Protein AF-A0A438GLY8-F1 (afdb_monomer_lite)

Foldseek 3Di:
DDPPQDAAPQPRHGAPDWDQFPVRDTHRPVRVVCVCPVPVQQADPVPRHGSDPPPPPQDALVNLLVLLVQLVDPVCVVVSVVVLVVSVVSDVSSVVRNVVSCVVVSVVVVVVVVVVVVVVVVVVVD

Structure (mmCIF, N/CA/C/O backbone):
data_AF-A0A438GLY8-F1
#
_entry.id   AF-A0A438GLY8-F1
#
loop_
_atom_site.group_PDB
_atom_site.id
_atom_site.type_symbol
_atom_site.label_atom_id
_atom_site.label_alt_id
_atom_site.label_comp_id
_atom_site.label_asym_id
_atom_site.label_entity_id
_atom_site.label_seq_id
_atom_site.pdbx_PDB_ins_code
_atom_site.Cartn_x
_atom_site.Cartn_y
_atom_site.Cartn_z
_atom_site.occupancy
_atom_site.B_iso_or_equiv
_atom_site.auth_seq_id
_atom_site.auth_comp_id
_atom_site.auth_asym_id
_atom_site.auth_atom_id
_atom_site.pdbx_PDB_model_num
ATOM 1 N N . MET A 1 1 ? 4.727 1.050 -43.180 1.00 39.19 1 MET A N 1
ATOM 2 C CA . MET A 1 1 ? 4.844 0.521 -41.805 1.00 39.19 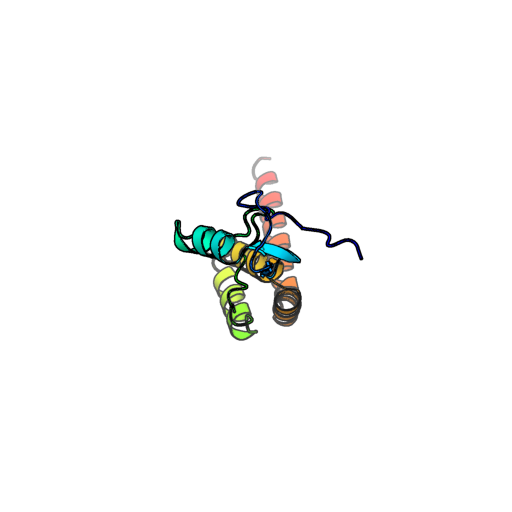1 MET A CA 1
ATOM 3 C C . MET A 1 1 ? 5.529 1.596 -40.975 1.00 39.19 1 MET A C 1
ATOM 5 O O . MET A 1 1 ? 6.737 1.744 -41.072 1.00 39.19 1 MET A O 1
ATOM 9 N N . PHE A 1 2 ? 4.763 2.454 -40.296 1.00 45.25 2 PHE A N 1
ATOM 10 C CA . PHE A 1 2 ? 5.339 3.536 -39.492 1.00 45.25 2 PHE A CA 1
ATOM 11 C C . PHE A 1 2 ? 5.869 2.937 -38.188 1.00 45.25 2 PHE A C 1
ATOM 13 O O . PHE A 1 2 ? 5.086 2.502 -37.346 1.00 45.25 2 PHE A O 1
ATOM 20 N N . LEU A 1 3 ? 7.192 2.877 -38.039 1.00 49.81 3 LEU A N 1
ATOM 21 C CA . LEU A 1 3 ? 7.825 2.669 -36.740 1.00 49.81 3 LEU A CA 1
ATOM 22 C C . LEU A 1 3 ? 7.469 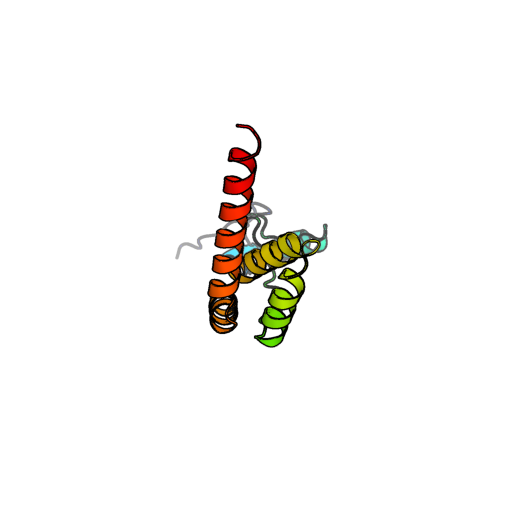3.880 -35.874 1.00 49.81 3 LEU A C 1
ATOM 24 O O . LEU A 1 3 ? 8.011 4.967 -36.058 1.00 49.81 3 LEU A O 1
ATOM 28 N N . HIS A 1 4 ? 6.506 3.713 -34.969 1.00 61.78 4 HIS A N 1
ATOM 29 C CA . HIS A 1 4 ? 6.213 4.716 -33.955 1.00 61.78 4 HIS A CA 1
A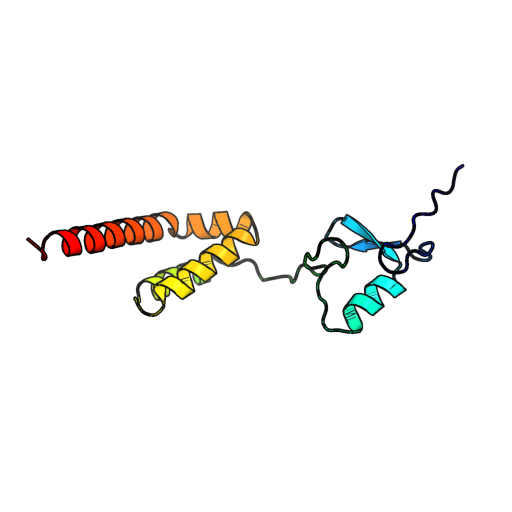TOM 30 C C . HIS A 1 4 ? 7.336 4.647 -32.917 1.00 61.78 4 HIS A C 1
ATOM 32 O O . HIS A 1 4 ? 7.237 3.933 -31.918 1.00 61.78 4 HIS A O 1
ATOM 38 N N . PHE A 1 5 ? 8.450 5.323 -33.202 1.00 66.38 5 PHE A N 1
ATOM 39 C CA . PHE A 1 5 ? 9.553 5.457 -32.259 1.00 66.38 5 PHE A CA 1
ATOM 40 C C . PHE A 1 5 ? 9.031 6.203 -31.030 1.00 66.38 5 PHE A C 1
ATOM 42 O O . PHE A 1 5 ? 8.821 7.412 -31.054 1.00 66.38 5 PHE A O 1
ATOM 49 N N . SER A 1 6 ? 8.740 5.453 -29.972 1.00 78.75 6 SER A N 1
ATOM 50 C CA . SER A 1 6 ? 8.265 6.011 -28.713 1.00 78.75 6 SER A CA 1
ATOM 51 C C . SER A 1 6 ? 9.476 6.444 -27.889 1.00 78.75 6 SER A C 1
ATOM 53 O O . SER A 1 6 ? 10.438 5.686 -27.737 1.00 78.75 6 SER A O 1
ATOM 55 N N . LEU A 1 7 ? 9.444 7.674 -27.383 1.00 88.56 7 LEU A N 1
ATOM 56 C CA . LEU A 1 7 ? 10.513 8.226 -26.555 1.00 88.56 7 LEU A CA 1
ATOM 57 C C . LEU A 1 7 ? 10.405 7.704 -25.119 1.00 88.56 7 LEU A C 1
ATOM 59 O O . LEU A 1 7 ? 9.306 7.522 -24.590 1.00 88.56 7 LEU A O 1
ATOM 63 N N . CYS A 1 8 ? 11.547 7.493 -24.471 1.00 88.12 8 CYS A N 1
ATOM 64 C CA . CYS A 1 8 ? 11.609 7.173 -23.057 1.00 88.12 8 CYS A CA 1
ATOM 65 C C . CYS A 1 8 ? 11.182 8.402 -22.235 1.00 88.12 8 CYS A C 1
ATOM 67 O O . CYS A 1 8 ? 11.789 9.461 -22.380 1.00 88.12 8 CYS A O 1
ATOM 69 N N . PRO A 1 9 ? 10.228 8.285 -21.294 1.00 86.94 9 PRO A N 1
ATOM 70 C CA . PRO A 1 9 ? 9.820 9.422 -20.465 1.00 86.94 9 PRO A CA 1
ATOM 71 C C . PRO A 1 9 ? 10.895 9.944 -19.489 1.00 86.94 9 PRO A C 1
ATOM 73 O O . PRO A 1 9 ? 10.677 10.980 -18.870 1.00 86.94 9 PRO A O 1
ATOM 76 N N . ILE A 1 10 ? 12.010 9.222 -19.293 1.00 87.75 10 ILE A N 1
ATOM 77 C CA . ILE A 1 10 ? 13.121 9.631 -18.409 1.00 87.75 10 ILE A CA 1
ATOM 78 C C . ILE A 1 10 ? 14.186 10.394 -19.199 1.00 87.75 10 ILE A C 1
ATOM 80 O O . ILE A 1 10 ? 14.523 11.515 -18.834 1.00 87.75 10 ILE A O 1
ATOM 84 N N . SER A 1 11 ? 14.732 9.783 -20.254 1.00 87.38 11 SER A N 1
ATOM 85 C CA . SER A 1 11 ? 15.820 10.371 -21.044 1.00 87.38 11 SER A CA 1
ATOM 86 C C . SER A 1 11 ? 15.331 11.281 -22.168 1.00 87.38 11 SER A C 1
ATOM 88 O O . SER A 1 11 ? 16.114 12.068 -22.682 1.00 87.38 11 SER A O 1
ATOM 90 N N . LEU A 1 12 ? 14.050 11.183 -22.546 1.00 88.44 12 LEU A N 1
ATOM 91 C CA . LEU A 1 12 ? 13.463 11.827 -23.727 1.00 88.44 12 LEU A CA 1
ATOM 92 C C . LEU A 1 12 ? 14.112 11.387 -25.055 1.00 88.44 12 LEU A C 1
ATOM 94 O O . LEU A 1 12 ? 13.914 12.027 -26.084 1.00 88.44 12 LEU A O 1
ATOM 98 N N . GLU A 1 13 ? 14.836 10.265 -25.047 1.00 90.88 13 GLU A N 1
ATOM 99 C CA . GLU A 1 13 ? 15.459 9.648 -26.222 1.00 90.88 13 GLU A CA 1
ATOM 100 C C . GLU A 1 13 ? 14.647 8.447 -26.726 1.00 90.88 13 GLU A C 1
ATOM 102 O O . GLU A 1 13 ? 13.809 7.900 -26.008 1.00 90.88 13 GLU A O 1
ATOM 107 N N . ILE A 1 14 ? 14.897 8.005 -27.963 1.00 90.75 14 ILE A N 1
ATOM 108 C CA . ILE A 1 14 ? 14.271 6.794 -28.517 1.00 90.75 14 ILE A CA 1
ATOM 109 C C . ILE A 1 14 ? 14.660 5.585 -27.658 1.00 90.75 14 ILE A C 1
ATOM 111 O O . ILE A 1 14 ? 15.844 5.339 -27.427 1.00 90.75 14 ILE A O 1
ATOM 115 N N . MET A 1 15 ? 13.662 4.817 -27.209 1.00 90.31 15 MET A N 1
ATOM 116 C CA . MET A 1 15 ? 13.897 3.587 -26.446 1.00 90.31 15 MET A CA 1
ATOM 117 C C . MET A 1 15 ? 14.622 2.553 -27.311 1.00 90.31 15 MET A C 1
ATOM 119 O O . MET A 1 15 ? 14.141 2.204 -28.390 1.00 90.31 15 MET A O 1
ATOM 123 N N . LYS A 1 16 ? 15.757 2.045 -26.823 1.00 90.94 16 LYS A N 1
ATOM 124 C CA . LYS A 1 16 ? 16.513 0.959 -27.460 1.00 90.94 16 LYS A CA 1
ATOM 125 C C . LYS A 1 16 ? 16.012 -0.397 -26.977 1.00 90.94 16 LYS A C 1
ATOM 127 O O . LYS A 1 16 ? 15.885 -1.318 -27.777 1.00 90.94 16 LYS A O 1
ATOM 132 N N . ASP A 1 17 ? 15.685 -0.489 -25.688 1.00 90.06 17 ASP A N 1
ATOM 133 C CA . ASP A 1 17 ? 15.114 -1.683 -25.061 1.00 90.06 17 ASP A CA 1
ATOM 134 C C . ASP A 1 17 ? 13.886 -1.300 -24.209 1.00 90.06 17 ASP A C 1
ATOM 136 O O . ASP A 1 17 ? 14.035 -0.931 -23.038 1.00 90.06 17 ASP A O 1
ATOM 140 N N . PRO A 1 18 ? 12.670 -1.297 -24.797 1.00 89.94 18 PRO A N 1
ATOM 141 C CA . PRO A 1 18 ? 11.458 -0.870 -24.109 1.00 89.94 18 PRO A CA 1
ATOM 142 C C . PRO A 1 18 ? 11.010 -1.889 -23.049 1.00 89.94 18 PRO A C 1
ATOM 144 O O . PRO A 1 18 ? 10.636 -3.020 -23.356 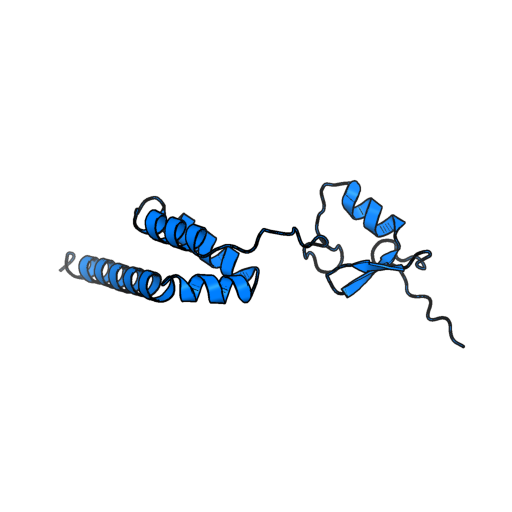1.00 89.94 18 PRO A O 1
ATOM 147 N N . VAL A 1 19 ? 10.945 -1.452 -21.792 1.00 87.56 19 VAL A N 1
ATOM 148 C CA . VAL A 1 19 ? 10.471 -2.231 -20.642 1.00 87.56 19 VAL A CA 1
ATOM 149 C C . VAL A 1 19 ? 9.250 -1.558 -20.022 1.00 87.56 19 VAL A C 1
ATOM 151 O O . VAL A 1 19 ? 9.320 -0.419 -19.553 1.00 87.56 19 VAL A O 1
ATOM 154 N N . THR A 1 20 ? 8.122 -2.270 -19.974 1.00 85.75 20 THR A N 1
ATOM 155 C CA . THR A 1 20 ? 6.910 -1.810 -19.282 1.00 85.75 20 THR A CA 1
ATOM 156 C C . THR A 1 20 ? 6.954 -2.202 -17.808 1.00 85.75 20 THR A C 1
ATOM 158 O O . THR A 1 20 ? 7.073 -3.377 -17.463 1.00 85.75 20 THR A O 1
ATOM 161 N N . VAL A 1 21 ? 6.833 -1.219 -16.917 1.00 81.25 21 VAL A N 1
ATOM 162 C CA . VAL A 1 21 ? 6.780 -1.451 -15.465 1.00 81.25 21 VAL A CA 1
ATOM 163 C C . VAL A 1 21 ? 5.343 -1.660 -14.978 1.00 81.25 21 VAL A C 1
ATOM 165 O O . VAL A 1 21 ? 4.377 -1.431 -15.702 1.00 81.25 21 VAL A O 1
ATOM 168 N N . SER A 1 22 ? 5.180 -2.050 -13.710 1.00 73.25 22 SER A N 1
ATOM 169 C CA . SER A 1 22 ? 3.878 -2.387 -13.104 1.00 73.25 22 SER A CA 1
ATOM 170 C C . SER A 1 22 ? 2.816 -1.277 -13.155 1.00 73.25 22 SER A C 1
ATOM 172 O O . SER A 1 22 ? 1.631 -1.564 -12.999 1.00 73.25 22 SER A O 1
ATOM 174 N N . THR A 1 23 ? 3.220 -0.028 -13.395 1.00 74.06 23 THR A N 1
ATOM 175 C CA . THR A 1 23 ? 2.328 1.127 -13.568 1.00 74.06 23 THR A CA 1
ATOM 176 C C . THR A 1 23 ? 1.816 1.294 -15.004 1.00 74.06 23 THR A C 1
ATOM 178 O O . THR A 1 23 ? 1.128 2.271 -15.278 1.00 74.06 23 THR A O 1
ATOM 181 N N . GLY A 1 24 ? 2.180 0.401 -15.931 1.00 80.38 24 GLY A N 1
ATOM 182 C CA . GLY A 1 24 ? 1.763 0.448 -17.337 1.00 80.38 24 GLY A CA 1
ATOM 183 C C . GLY A 1 24 ? 2.533 1.445 -18.209 1.00 80.38 24 GLY A C 1
ATOM 184 O O . GLY A 1 24 ? 2.152 1.665 -19.352 1.00 80.38 24 GLY A O 1
ATOM 185 N N . ILE A 1 25 ? 3.607 2.049 -17.689 1.00 84.81 25 ILE A N 1
ATOM 186 C CA . ILE A 1 25 ? 4.466 2.973 -18.443 1.00 84.81 25 ILE A CA 1
ATOM 187 C C . ILE A 1 25 ? 5.685 2.219 -18.969 1.00 84.81 25 ILE A C 1
ATOM 189 O O . ILE A 1 25 ? 6.243 1.377 -18.262 1.00 84.81 25 ILE A O 1
ATOM 193 N N . THR A 1 26 ? 6.102 2.541 -20.190 1.00 88.62 26 THR A N 1
ATOM 194 C CA . THR A 1 26 ? 7.262 1.937 -20.850 1.00 88.62 26 THR A CA 1
ATOM 195 C C . THR A 1 26 ? 8.448 2.894 -20.813 1.00 88.62 26 THR A C 1
ATOM 197 O O . THR A 1 26 ? 8.302 4.087 -21.075 1.00 88.62 26 THR A O 1
ATOM 200 N N . TYR A 1 27 ? 9.617 2.364 -20.466 1.00 89.25 27 TYR A N 1
ATOM 201 C CA . TYR A 1 27 ? 10.880 3.091 -20.385 1.00 89.25 27 TYR A CA 1
ATOM 202 C C . TYR A 1 27 ? 11.963 2.347 -21.157 1.00 89.25 27 TYR A C 1
ATOM 204 O O . TYR A 1 27 ? 11.842 1.147 -21.374 1.00 89.25 27 TYR A O 1
ATOM 212 N N . ASP A 1 28 ? 13.046 3.033 -21.506 1.00 92.50 28 ASP A N 1
ATOM 213 C CA . ASP A 1 28 ? 14.274 2.347 -21.888 1.00 92.50 28 ASP A CA 1
ATOM 214 C C . ASP A 1 28 ? 14.887 1.658 -20.657 1.00 92.50 28 ASP A C 1
ATOM 216 O O . ASP A 1 28 ? 14.909 2.256 -19.571 1.00 92.50 28 ASP A O 1
ATOM 220 N N . ARG A 1 29 ? 15.364 0.415 -20.816 1.00 89.56 29 ARG A N 1
ATOM 221 C CA . ARG A 1 29 ? 15.939 -0.391 -19.727 1.00 89.56 29 ARG A CA 1
ATOM 222 C C . ARG A 1 29 ? 17.011 0.366 -18.948 1.00 89.56 29 ARG A C 1
ATOM 224 O O . ARG A 1 29 ? 16.917 0.440 -17.725 1.00 89.56 29 ARG A O 1
ATOM 231 N N . GLU A 1 30 ? 17.993 0.953 -19.630 1.00 90.50 30 GLU A N 1
ATOM 232 C CA . GLU A 1 30 ? 19.123 1.612 -18.967 1.00 90.50 30 GLU A CA 1
ATOM 233 C C . GLU A 1 30 ? 18.639 2.815 -18.148 1.00 90.50 30 GLU A C 1
ATOM 235 O O . GLU A 1 30 ? 19.056 3.036 -17.009 1.00 90.50 30 GLU A O 1
ATOM 240 N N . SER A 1 31 ? 17.677 3.556 -18.700 1.00 89.31 31 SER A N 1
ATOM 241 C CA . SER A 1 31 ? 17.093 4.727 -18.048 1.00 89.31 31 SER A CA 1
ATOM 242 C C . SER A 1 31 ? 16.311 4.369 -16.779 1.00 89.31 31 SER A C 1
ATOM 244 O O . SER A 1 31 ? 16.471 5.037 -15.752 1.00 89.31 31 SER A O 1
ATOM 246 N N . ILE A 1 32 ? 15.473 3.323 -16.815 1.00 86.81 32 ILE A N 1
ATOM 247 C CA . ILE A 1 32 ? 14.699 2.901 -15.636 1.00 86.81 32 ILE A CA 1
ATOM 248 C C . ILE A 1 32 ? 15.576 2.212 -14.588 1.00 86.81 32 ILE A C 1
ATOM 250 O O . ILE A 1 32 ? 15.378 2.437 -13.395 1.00 86.81 32 ILE A O 1
ATOM 254 N N . GLU A 1 33 ? 16.577 1.435 -14.999 1.00 86.31 33 GLU A N 1
ATOM 255 C CA . GLU A 1 33 ? 17.543 0.827 -14.083 1.00 86.31 33 GLU A CA 1
ATOM 256 C C . GLU A 1 33 ? 18.365 1.903 -13.375 1.00 86.31 33 GLU A C 1
ATOM 258 O O . GLU A 1 33 ? 18.412 1.932 -12.145 1.00 86.31 33 GLU A O 1
ATOM 263 N N . LYS A 1 34 ? 18.927 2.864 -14.114 1.00 85.88 34 LYS A N 1
ATOM 264 C CA . LYS A 1 34 ? 19.661 3.986 -13.518 1.00 85.88 34 LYS A CA 1
ATOM 265 C C . LYS A 1 34 ? 18.796 4.759 -12.524 1.00 85.88 34 LYS A C 1
ATOM 267 O O . LYS A 1 34 ? 19.239 5.032 -11.412 1.00 85.88 34 LYS A O 1
ATOM 272 N N . TRP A 1 35 ? 17.539 5.043 -12.866 1.00 84.31 35 TRP A N 1
ATOM 273 C CA . TRP A 1 35 ? 16.596 5.683 -11.943 1.00 84.31 35 TRP A CA 1
ATOM 274 C C . TRP A 1 35 ? 16.395 4.885 -10.642 1.00 84.31 35 TRP A C 1
ATOM 276 O O . TRP A 1 35 ? 16.416 5.461 -9.550 1.00 84.31 35 TRP A O 1
ATOM 286 N N . LEU A 1 36 ? 16.238 3.563 -10.749 1.00 79.25 36 LEU A N 1
ATOM 287 C CA . LEU A 1 36 ? 16.046 2.657 -9.615 1.00 79.25 36 LEU A CA 1
ATOM 288 C C . LEU A 1 36 ? 17.294 2.543 -8.726 1.00 79.25 36 LEU A C 1
ATOM 290 O O . LEU A 1 36 ? 17.184 2.543 -7.496 1.00 79.25 36 LEU A O 1
ATOM 294 N N . PHE A 1 37 ? 18.479 2.467 -9.334 1.00 75.88 37 PHE A N 1
ATOM 295 C CA . PHE A 1 37 ? 19.735 2.180 -8.639 1.00 75.88 37 PHE A CA 1
ATOM 296 C C . PHE A 1 37 ? 20.502 3.429 -8.179 1.00 75.88 37 PHE A C 1
ATOM 298 O O . PHE A 1 37 ? 21.248 3.344 -7.206 1.00 75.88 37 PHE A O 1
ATOM 305 N N . SER A 1 38 ? 20.304 4.603 -8.791 1.00 71.31 38 SER A N 1
ATOM 306 C CA . SER A 1 38 ? 21.064 5.819 -8.449 1.00 71.31 38 SER A CA 1
ATOM 307 C C . SER A 1 38 ? 20.626 6.529 -7.158 1.00 71.31 38 SER A C 1
ATOM 309 O O . SER A 1 38 ? 21.323 7.443 -6.728 1.00 71.31 38 SER A O 1
ATOM 311 N N . GLY A 1 39 ? 19.513 6.152 -6.508 1.00 57.16 39 GLY A N 1
ATOM 312 C CA . GLY A 1 39 ? 19.002 6.961 -5.383 1.00 57.16 39 GLY A CA 1
ATOM 313 C C . GLY A 1 39 ? 18.065 6.309 -4.365 1.00 57.16 39 GLY A C 1
ATOM 314 O O . GLY A 1 39 ? 17.419 7.038 -3.621 1.00 57.16 39 GLY A O 1
ATOM 315 N N . LYS A 1 40 ? 17.960 4.971 -4.296 1.00 57.66 40 LYS A N 1
ATOM 316 C CA . LYS A 1 40 ? 16.904 4.269 -3.519 1.00 57.66 40 LYS A CA 1
ATOM 317 C C . LYS A 1 40 ? 15.478 4.681 -3.937 1.00 57.66 40 LYS A C 1
ATOM 319 O O . LYS A 1 40 ? 14.564 4.723 -3.110 1.00 57.66 40 LYS A O 1
ATOM 324 N N . ASN A 1 41 ? 15.272 4.983 -5.218 1.00 63.47 41 ASN A N 1
ATOM 325 C CA . ASN A 1 41 ? 13.963 5.357 -5.742 1.00 63.47 41 ASN A CA 1
ATOM 326 C C . ASN A 1 41 ? 13.215 4.100 -6.187 1.00 63.47 41 ASN A C 1
ATOM 328 O O . ASN A 1 41 ? 13.437 3.584 -7.273 1.00 63.47 41 ASN A O 1
ATOM 332 N N . ASN A 1 42 ? 12.285 3.617 -5.364 1.00 66.38 42 ASN A N 1
ATOM 333 C CA . ASN A 1 42 ? 11.432 2.476 -5.723 1.00 66.38 42 ASN A CA 1
ATOM 334 C C . ASN A 1 42 ? 10.153 2.913 -6.452 1.00 66.38 42 ASN A C 1
ATOM 336 O O . ASN A 1 42 ? 9.180 2.161 -6.476 1.00 66.38 42 ASN A O 1
ATOM 340 N N . THR A 1 43 ? 10.119 4.124 -7.008 1.00 70.00 43 THR A N 1
ATOM 341 C CA . THR A 1 43 ? 8.930 4.749 -7.595 1.00 70.00 43 THR A CA 1
ATOM 342 C C . THR A 1 43 ? 9.103 5.016 -9.086 1.00 70.00 43 THR A C 1
ATOM 344 O O . THR A 1 43 ? 10.195 5.276 -9.572 1.00 70.00 43 THR A O 1
ATOM 347 N N . CYS A 1 44 ? 8.005 4.930 -9.823 1.00 64.00 44 CYS A N 1
ATOM 348 C CA . CYS A 1 44 ? 7.875 5.281 -11.222 1.00 64.00 44 CYS A CA 1
ATOM 349 C C . CYS A 1 44 ? 8.097 6.793 -11.363 1.00 64.00 44 CYS A C 1
ATOM 351 O O . CYS A 1 44 ? 7.386 7.554 -10.705 1.00 64.00 44 CYS A O 1
ATOM 353 N N . PRO A 1 45 ? 9.023 7.247 -12.222 1.00 68.88 45 PRO A N 1
ATOM 354 C CA . PRO A 1 45 ? 9.288 8.674 -12.391 1.00 68.88 45 PRO A CA 1
ATOM 355 C C . PRO A 1 45 ? 8.063 9.462 -12.885 1.00 68.88 45 PRO A C 1
ATOM 357 O O . PRO A 1 45 ? 7.855 10.594 -12.458 1.00 68.88 45 PRO A O 1
ATOM 360 N N . ALA A 1 46 ? 7.215 8.856 -13.726 1.00 73.75 46 ALA A N 1
ATOM 361 C CA . ALA A 1 46 ? 6.049 9.531 -14.305 1.00 73.75 46 ALA A CA 1
ATOM 362 C C . ALA A 1 46 ? 4.845 9.584 -13.349 1.00 73.75 46 ALA A C 1
ATOM 364 O O . ALA A 1 46 ? 4.172 10.603 -13.242 1.00 73.75 46 ALA A O 1
ATOM 365 N N . THR A 1 47 ? 4.566 8.487 -12.638 1.00 68.69 47 THR A N 1
ATOM 366 C CA . THR A 1 47 ? 3.356 8.365 -11.801 1.00 68.69 47 THR A CA 1
ATOM 367 C C . THR A 1 47 ? 3.625 8.535 -10.310 1.00 68.69 47 THR A C 1
ATOM 369 O O . THR A 1 47 ? 2.688 8.618 -9.520 1.00 68.69 47 THR A O 1
ATOM 372 N N . LYS A 1 48 ? 4.900 8.533 -9.903 1.00 69.69 48 LYS A N 1
ATOM 373 C CA . LYS A 1 48 ? 5.361 8.479 -8.507 1.00 69.69 48 LYS A CA 1
ATOM 374 C C . LYS A 1 48 ? 4.890 7.237 -7.727 1.00 69.69 48 LYS A C 1
ATOM 376 O O . LYS A 1 48 ? 5.102 7.163 -6.520 1.00 69.69 48 LYS A O 1
ATOM 381 N N . GLN A 1 49 ? 4.298 6.238 -8.389 1.00 61.09 49 GLN A N 1
ATOM 382 C CA . GLN A 1 49 ? 3.845 4.982 -7.770 1.00 61.09 49 GLN A CA 1
ATOM 383 C C . GLN A 1 49 ? 4.976 3.955 -7.672 1.00 61.09 49 GLN A C 1
ATOM 385 O O . GLN A 1 49 ? 5.897 3.989 -8.471 1.00 61.09 49 GLN A O 1
ATOM 390 N N . SER A 1 50 ? 4.928 3.013 -6.728 1.00 66.88 50 SER A N 1
ATOM 391 C CA . SER A 1 50 ? 5.998 2.014 -6.557 1.00 66.88 50 SER A CA 1
ATOM 392 C C . SER A 1 50 ? 6.166 1.126 -7.802 1.00 66.88 50 SER A C 1
ATOM 394 O O . SER A 1 50 ? 5.232 0.423 -8.172 1.00 66.88 50 SER A O 1
ATOM 396 N N . VAL A 1 51 ? 7.350 1.116 -8.427 1.00 64.56 51 VAL A N 1
ATOM 397 C CA . VAL A 1 51 ? 7.646 0.294 -9.626 1.00 64.56 51 VAL A CA 1
ATOM 398 C C . VAL A 1 51 ? 7.777 -1.184 -9.288 1.00 64.56 51 VAL A C 1
ATOM 400 O O . VAL A 1 51 ? 7.312 -2.040 -10.042 1.00 64.56 51 VAL A O 1
ATOM 403 N N . PHE A 1 52 ? 8.315 -1.484 -8.107 1.00 58.62 52 PHE A N 1
ATOM 404 C CA . PHE A 1 52 ? 8.221 -2.809 -7.519 1.00 58.62 52 PHE A CA 1
ATOM 405 C C . PHE A 1 52 ? 6.891 -2.918 -6.775 1.00 58.62 52 PHE A C 1
ATOM 407 O O . PHE A 1 52 ? 6.688 -2.235 -5.764 1.00 58.62 52 PHE A O 1
ATOM 414 N N . ARG A 1 53 ? 6.007 -3.836 -7.187 1.00 50.47 53 ARG A N 1
ATOM 415 C CA . ARG A 1 53 ? 5.112 -4.446 -6.200 1.00 50.47 53 ARG A CA 1
ATOM 416 C C . ARG A 1 53 ? 6.036 -5.199 -5.257 1.00 50.47 53 ARG A C 1
ATOM 418 O O . ARG A 1 53 ? 6.497 -6.282 -5.598 1.00 50.47 53 ARG A O 1
ATOM 425 N N . ARG A 1 54 ? 6.361 -4.631 -4.090 1.00 50.09 54 ARG A N 1
ATOM 426 C CA . ARG A 1 54 ? 6.894 -5.477 -3.018 1.00 50.09 54 ARG A CA 1
ATOM 427 C C . ARG A 1 54 ? 5.867 -6.598 -2.857 1.00 50.09 54 ARG A C 1
ATOM 429 O O . ARG A 1 54 ? 4.697 -6.252 -2.666 1.00 50.09 54 ARG A O 1
ATOM 436 N N . PRO A 1 55 ? 6.239 -7.886 -2.945 1.00 42.09 55 PRO A N 1
ATOM 437 C CA . PRO A 1 55 ? 5.363 -8.945 -2.485 1.00 42.09 55 PRO A CA 1
ATOM 438 C C . PRO A 1 55 ? 5.257 -8.775 -0.968 1.00 42.09 55 PRO A C 1
ATOM 440 O O . PRO A 1 55 ? 5.973 -9.391 -0.186 1.00 42.09 55 PRO A O 1
ATOM 443 N N . LYS A 1 56 ? 4.421 -7.833 -0.530 1.00 52.06 56 LYS A N 1
ATOM 444 C CA . LYS A 1 56 ? 3.955 -7.795 0.841 1.00 52.06 56 LYS A CA 1
ATOM 445 C C . LYS A 1 56 ? 3.078 -9.020 0.947 1.00 52.06 56 LYS A C 1
ATOM 447 O O . LYS A 1 56 ? 2.045 -9.096 0.286 1.00 52.06 56 LYS A O 1
ATOM 452 N N . ILE A 1 57 ? 3.574 -9.994 1.702 1.00 55.47 57 ILE A N 1
ATOM 453 C CA . ILE A 1 57 ? 2.835 -11.184 2.103 1.00 55.47 57 ILE A CA 1
ATOM 454 C C . ILE A 1 57 ? 1.403 -10.724 2.413 1.00 55.47 57 ILE A C 1
ATOM 456 O O . ILE A 1 57 ? 1.258 -9.799 3.223 1.00 55.47 57 ILE A O 1
ATOM 460 N N . PRO A 1 58 ? 0.378 -11.273 1.734 1.00 61.06 58 PRO A N 1
ATOM 461 C CA . PRO A 1 58 ? -1.005 -10.902 1.987 1.00 61.06 58 PRO A CA 1
ATOM 462 C C . PRO A 1 58 ? -1.254 -10.965 3.486 1.00 61.06 58 PRO A C 1
ATOM 464 O O . PRO A 1 58 ? -0.869 -11.942 4.139 1.00 61.06 58 PRO A O 1
ATOM 467 N N . ILE A 1 59 ? -1.835 -9.909 4.053 1.00 73.88 59 ILE A N 1
ATOM 468 C CA . ILE A 1 59 ? -2.094 -9.928 5.484 1.00 73.88 59 ILE A CA 1
ATOM 469 C C . ILE A 1 59 ? -3.112 -11.027 5.770 1.00 73.88 59 ILE A C 1
ATOM 471 O O . ILE A 1 59 ? -4.143 -11.126 5.108 1.00 73.88 59 ILE A O 1
ATOM 475 N N . ASN A 1 60 ? -2.798 -11.890 6.729 1.00 82.38 60 ASN A N 1
ATOM 476 C CA . ASN A 1 60 ? -3.693 -12.970 7.114 1.00 82.38 60 ASN A CA 1
ATOM 477 C C . ASN A 1 60 ? -4.586 -12.543 8.289 1.00 82.38 60 ASN A C 1
ATOM 479 O O . ASN A 1 60 ? -4.295 -11.588 9.018 1.00 82.38 60 ASN A O 1
ATOM 483 N N . LYS A 1 61 ? -5.673 -13.291 8.502 1.00 86.69 61 LYS A N 1
ATOM 484 C CA . LYS A 1 61 ? -6.654 -13.025 9.566 1.00 86.69 61 LYS A CA 1
ATOM 485 C C . LYS A 1 61 ? -6.013 -12.933 10.957 1.00 86.69 61 LYS A C 1
ATOM 487 O O . LYS A 1 61 ? -6.426 -12.101 11.758 1.00 86.69 61 LYS A O 1
ATOM 492 N N . ILE A 1 62 ? -4.974 -13.728 11.230 1.00 87.38 62 ILE A N 1
ATOM 493 C CA . ILE A 1 62 ? -4.268 -13.744 12.523 1.00 87.38 62 ILE A CA 1
ATOM 494 C C . ILE A 1 62 ? -3.627 -12.379 12.800 1.00 87.38 62 ILE A C 1
ATOM 496 O O . ILE A 1 62 ? -3.766 -11.830 13.894 1.00 87.38 62 ILE A O 1
ATOM 500 N N . GLN A 1 63 ? -2.962 -11.800 11.798 1.00 88.75 63 GLN A N 1
ATOM 501 C CA . GLN A 1 63 ? -2.337 -10.487 11.929 1.00 88.75 63 GLN A CA 1
ATOM 502 C C . GLN A 1 63 ? -3.368 -9.373 12.124 1.00 88.75 63 GLN A C 1
ATOM 504 O O . GLN A 1 63 ? -3.120 -8.469 12.922 1.00 88.75 63 GLN A O 1
ATOM 509 N N . ILE A 1 64 ? -4.531 -9.454 11.466 1.00 91.00 64 ILE A N 1
ATOM 510 C CA . ILE A 1 64 ? -5.620 -8.489 11.676 1.00 91.00 64 ILE A CA 1
ATOM 511 C C . ILE A 1 64 ? -6.180 -8.590 13.092 1.00 91.00 64 ILE A C 1
ATOM 513 O O . ILE A 1 64 ? -6.285 -7.574 13.771 1.00 91.00 64 ILE A O 1
ATOM 517 N N . VAL A 1 65 ? -6.478 -9.798 13.572 1.00 92.06 65 VAL A N 1
ATOM 518 C CA . VAL A 1 65 ? -7.017 -10.006 14.925 1.00 92.06 65 VAL A CA 1
ATOM 519 C C . VAL A 1 65 ? -6.045 -9.502 15.990 1.00 92.06 65 VAL A C 1
ATOM 521 O O . VAL A 1 65 ? -6.466 -8.834 16.935 1.00 92.06 65 VAL A O 1
ATOM 524 N N . LYS A 1 66 ? -4.739 -9.750 15.824 1.00 92.06 66 LYS A N 1
ATOM 525 C CA . LYS A 1 66 ? -3.716 -9.180 16.711 1.00 92.06 66 LYS A CA 1
ATOM 526 C C . LYS A 1 66 ? -3.788 -7.655 16.722 1.00 92.06 66 LYS A C 1
ATOM 528 O O . LYS A 1 66 ? -3.841 -7.052 17.786 1.00 92.06 66 LYS A O 1
ATOM 533 N N . LEU A 1 67 ? -3.861 -7.043 15.544 1.00 92.25 67 LEU A N 1
ATOM 534 C CA . LEU A 1 67 ? -3.907 -5.594 15.417 1.00 92.25 67 LEU A CA 1
ATOM 535 C C . LEU A 1 67 ? -5.186 -4.981 16.016 1.00 92.25 67 LEU A C 1
ATOM 537 O O . LEU A 1 67 ? -5.125 -3.909 16.613 1.00 92.25 67 LEU A O 1
ATOM 541 N N . LEU A 1 68 ? -6.330 -5.662 15.885 1.00 93.06 68 LEU A N 1
ATOM 542 C CA . LEU A 1 68 ? -7.597 -5.276 16.516 1.00 93.06 68 LEU A CA 1
ATOM 543 C C . LEU A 1 68 ? -7.519 -5.378 18.043 1.00 93.06 68 LEU A C 1
ATOM 545 O O . LEU A 1 68 ? -8.026 -4.506 18.744 1.00 93.06 68 LEU A O 1
ATOM 549 N N . ASN A 1 69 ? -6.863 -6.414 18.570 1.00 93.50 69 ASN A N 1
ATOM 550 C CA . ASN A 1 69 ? -6.627 -6.539 20.006 1.00 93.50 69 ASN A CA 1
ATOM 551 C C . ASN A 1 69 ? -5.700 -5.438 20.525 1.00 93.50 69 ASN A C 1
ATOM 553 O O . ASN A 1 69 ? -6.045 -4.784 21.506 1.00 93.50 69 ASN A O 1
ATOM 557 N N . ASP A 1 70 ? -4.592 -5.167 19.835 1.00 92.88 70 ASP A N 1
ATOM 558 C CA . ASP A 1 70 ? -3.677 -4.077 20.186 1.00 92.88 70 ASP A CA 1
ATOM 559 C C . ASP A 1 70 ? -4.398 -2.717 20.135 1.00 92.88 70 ASP A C 1
ATOM 561 O O . ASP A 1 70 ? -4.171 -1.851 20.977 1.00 92.88 70 ASP A O 1
ATOM 565 N N . ALA A 1 71 ? -5.329 -2.532 19.192 1.00 92.81 71 ALA A N 1
ATOM 566 C CA . ALA A 1 71 ? -6.129 -1.314 19.069 1.00 92.81 71 ALA A CA 1
ATOM 567 C C . ALA A 1 71 ? -7.102 -1.074 20.240 1.00 92.81 71 ALA A C 1
ATOM 569 O O . ALA A 1 71 ? -7.626 0.032 20.362 1.00 92.81 71 ALA A O 1
ATOM 570 N N . LYS A 1 72 ? -7.354 -2.072 21.102 1.00 91.12 72 LYS A N 1
ATOM 571 C CA . LYS A 1 72 ? -8.132 -1.885 22.340 1.00 91.12 72 LYS A CA 1
ATOM 572 C C . LYS A 1 72 ? -7.368 -1.061 23.381 1.00 91.12 72 LYS A C 1
ATOM 574 O O . LYS A 1 72 ? -8.001 -0.472 24.254 1.00 91.12 72 LYS A O 1
ATOM 579 N N . SER A 1 73 ? -6.035 -1.011 23.299 1.00 91.81 73 SER A N 1
ATOM 580 C CA . SER A 1 73 ? -5.208 -0.143 24.141 1.00 91.81 73 SER A CA 1
ATOM 581 C C . SER A 1 73 ? -5.321 1.312 23.659 1.00 91.81 73 SER A C 1
ATOM 583 O O . SER A 1 73 ? -5.008 1.583 22.496 1.00 91.81 73 SER A O 1
ATOM 585 N N . PRO A 1 74 ? -5.682 2.274 24.533 1.00 88.69 74 PRO A N 1
ATOM 586 C CA . PRO A 1 74 ? -5.767 3.691 24.166 1.00 88.69 74 PRO A CA 1
ATOM 587 C C . PRO A 1 74 ? -4.469 4.253 23.573 1.00 88.69 74 PRO A C 1
ATOM 589 O O . PRO A 1 74 ? -4.506 5.114 22.698 1.00 88.69 74 PRO A O 1
ATOM 592 N N . GLN A 1 75 ? -3.315 3.745 24.019 1.00 91.38 75 GLN A N 1
ATOM 593 C CA . GLN A 1 75 ? -1.996 4.197 23.572 1.00 91.38 75 GLN A CA 1
ATOM 594 C C . GLN A 1 75 ? -1.680 3.743 22.141 1.00 91.38 75 GLN A C 1
ATOM 596 O O . GLN A 1 75 ? -0.971 4.431 21.408 1.00 91.38 75 GLN A O 1
ATOM 601 N N . LEU A 1 76 ? -2.203 2.586 21.728 1.00 91.12 76 LEU A N 1
ATOM 602 C CA . LEU A 1 76 ? -1.940 2.000 20.413 1.00 91.12 76 LEU A CA 1
ATOM 603 C C . LEU A 1 76 ? -3.093 2.199 19.428 1.00 91.12 76 LEU A C 1
ATOM 605 O O . LEU A 1 76 ? -2.885 2.057 18.224 1.00 91.12 76 LEU A O 1
ATOM 609 N N . GLN A 1 77 ? -4.280 2.577 19.905 1.00 91.75 77 GLN A N 1
ATOM 610 C CA . GLN A 1 77 ? -5.512 2.664 19.126 1.00 91.75 77 GLN A CA 1
ATOM 611 C C . GLN A 1 77 ? -5.335 3.412 17.797 1.00 91.75 77 GLN A C 1
ATOM 613 O O . GLN A 1 77 ? -5.559 2.837 16.732 1.00 91.75 77 GLN A O 1
ATOM 618 N N . MET A 1 78 ? -4.863 4.663 17.824 1.00 88.38 78 MET A N 1
ATOM 619 C CA . MET A 1 78 ? -4.690 5.459 16.599 1.00 88.38 78 MET A CA 1
ATOM 620 C C . MET A 1 78 ? -3.621 4.890 15.661 1.00 88.38 78 MET A C 1
ATOM 622 O O . MET A 1 78 ? -3.783 4.926 14.439 1.00 88.38 78 MET A O 1
ATOM 626 N N . LYS A 1 79 ? -2.552 4.312 16.218 1.00 90.31 79 LYS A N 1
ATOM 627 C CA . LYS A 1 79 ? -1.478 3.674 15.447 1.00 90.31 79 LYS A CA 1
ATOM 628 C C . LYS A 1 79 ? -1.990 2.426 14.724 1.00 90.31 79 LYS A C 1
ATOM 630 O O . LYS A 1 79 ? -1.725 2.251 13.534 1.00 90.31 79 LYS A O 1
ATOM 635 N N . CYS A 1 80 ? -2.747 1.582 15.419 1.00 92.31 80 CYS A N 1
ATOM 636 C CA . CYS A 1 80 ? -3.325 0.364 14.863 1.00 92.31 80 CYS A CA 1
ATOM 637 C C . CYS A 1 80 ? -4.413 0.675 13.827 1.00 92.31 80 CYS A C 1
ATOM 639 O O . CYS A 1 80 ? -4.383 0.108 12.738 1.00 92.31 80 CYS A O 1
ATOM 641 N N . ILE A 1 81 ? -5.306 1.635 14.097 1.00 92.25 81 ILE A N 1
ATOM 642 C CA . ILE A 1 81 ? -6.326 2.079 13.131 1.00 92.25 81 ILE A CA 1
ATOM 643 C C . ILE A 1 81 ? -5.670 2.652 11.866 1.00 92.25 81 ILE A C 1
ATOM 645 O O . ILE A 1 81 ? -6.059 2.299 10.752 1.00 92.25 81 ILE A O 1
ATOM 649 N N . GLY A 1 82 ? -4.628 3.479 12.010 1.00 89.38 82 GLY A N 1
ATOM 650 C CA . GLY A 1 82 ? -3.872 4.005 10.870 1.00 89.38 82 GLY A CA 1
ATOM 651 C C . GLY A 1 82 ? -3.232 2.900 10.025 1.00 89.38 82 GLY A C 1
ATOM 652 O O . GLY A 1 82 ? -3.258 2.962 8.795 1.00 89.38 82 GLY A O 1
ATOM 653 N N . LYS A 1 83 ? -2.720 1.848 10.674 1.00 90.31 83 LYS A N 1
ATOM 654 C CA . LYS A 1 83 ? -2.162 0.682 9.987 1.00 90.31 83 LYS A CA 1
ATOM 655 C C . LYS A 1 83 ? -3.238 -0.155 9.281 1.00 90.31 83 LYS A C 1
ATOM 657 O O . LYS A 1 83 ? -2.997 -0.545 8.144 1.00 90.31 83 LYS A O 1
ATOM 662 N N . LEU A 1 84 ? -4.424 -0.365 9.872 1.00 91.38 84 LEU A N 1
ATOM 663 C CA . LEU A 1 84 ? -5.563 -1.009 9.183 1.00 91.38 84 LEU A CA 1
ATOM 664 C C . LEU A 1 84 ? -5.946 -0.252 7.917 1.00 91.38 84 LEU A C 1
ATOM 666 O O . LEU A 1 84 ? -6.109 -0.865 6.866 1.00 91.38 84 LEU A O 1
ATOM 670 N N . ARG A 1 85 ? -6.032 1.080 8.005 1.00 92.38 85 ARG A N 1
ATOM 671 C CA . ARG A 1 85 ? -6.343 1.931 6.853 1.00 92.38 85 ARG A CA 1
ATOM 672 C C . ARG A 1 85 ? -5.308 1.769 5.740 1.00 92.38 85 ARG A C 1
ATOM 674 O O . ARG A 1 85 ? -5.688 1.611 4.586 1.00 92.38 85 ARG A O 1
ATOM 681 N N . ALA A 1 86 ? -4.018 1.789 6.081 1.00 87.31 86 ALA A N 1
ATOM 682 C CA . ALA A 1 86 ? -2.948 1.594 5.105 1.00 87.31 86 ALA A CA 1
ATOM 683 C C . ALA A 1 86 ? -3.038 0.213 4.433 1.00 87.31 86 ALA A C 1
ATOM 685 O O . ALA A 1 86 ? -2.986 0.124 3.214 1.00 87.31 86 ALA A O 1
ATOM 686 N N . LEU A 1 87 ? -3.255 -0.850 5.213 1.00 86.75 87 LEU A N 1
ATOM 687 C CA . LEU A 1 87 ? -3.383 -2.216 4.699 1.00 86.75 87 LEU A CA 1
ATOM 688 C C . LEU A 1 87 ? -4.601 -2.395 3.786 1.00 86.75 87 LEU A C 1
ATOM 690 O O . LEU A 1 87 ? -4.491 -3.065 2.762 1.00 86.75 87 LEU A O 1
ATOM 694 N N . ALA A 1 88 ? -5.739 -1.793 4.135 1.00 88.25 88 ALA A N 1
ATOM 695 C CA . ALA A 1 88 ? -6.941 -1.817 3.306 1.00 88.25 88 ALA A CA 1
ATOM 696 C C . ALA A 1 88 ? -6.742 -1.062 1.981 1.00 88.25 88 ALA A C 1
ATOM 698 O O . ALA A 1 88 ? -7.225 -1.513 0.949 1.00 88.25 88 ALA A O 1
ATOM 699 N N . ALA A 1 89 ? -5.998 0.050 1.995 1.00 85.06 89 ALA A N 1
ATOM 700 C CA . ALA A 1 89 ? -5.680 0.823 0.794 1.00 85.06 89 ALA A CA 1
ATOM 701 C C . ALA A 1 89 ? -4.683 0.118 -0.146 1.00 85.06 89 ALA A C 1
ATOM 703 O O . ALA A 1 89 ? -4.558 0.502 -1.304 1.00 85.06 89 ALA A O 1
ATOM 704 N N . GLU A 1 90 ? -3.962 -0.898 0.339 1.00 81.88 90 GLU A N 1
ATOM 705 C CA . GLU A 1 90 ? -2.979 -1.633 -0.462 1.00 81.88 90 GLU A CA 1
ATOM 706 C C . GLU A 1 90 ? -3.607 -2.673 -1.405 1.00 81.88 90 GLU A C 1
ATOM 708 O O . GLU A 1 90 ? -2.984 -3.009 -2.412 1.00 81.88 90 GLU A O 1
ATOM 713 N N . SER A 1 91 ? -4.790 -3.225 -1.092 1.00 79.56 91 SER A N 1
ATOM 714 C CA . SER A 1 91 ? -5.447 -4.253 -1.918 1.00 79.56 91 SER A CA 1
ATOM 715 C C . SER A 1 91 ? -6.876 -4.565 -1.463 1.00 79.56 91 SER A C 1
ATOM 717 O O . SER A 1 91 ? -7.147 -4.677 -0.264 1.00 79.56 91 SER A O 1
ATOM 719 N N . ASP A 1 92 ? -7.760 -4.868 -2.419 1.00 80.88 92 ASP A N 1
ATOM 720 C CA . ASP A 1 92 ? -9.103 -5.397 -2.148 1.00 80.88 92 ASP A CA 1
ATOM 721 C C . ASP A 1 92 ? -9.086 -6.732 -1.386 1.00 80.88 92 ASP A C 1
ATOM 723 O O . ASP A 1 92 ? -9.986 -7.008 -0.592 1.00 80.88 92 ASP A O 1
ATOM 727 N N . ALA A 1 93 ? -8.051 -7.560 -1.567 1.00 82.88 93 ALA A N 1
ATOM 728 C CA . ALA A 1 93 ? -7.908 -8.810 -0.818 1.00 82.88 93 ALA A CA 1
ATOM 729 C C . ALA A 1 93 ? -7.677 -8.544 0.680 1.00 82.88 93 ALA A C 1
ATOM 731 O O . ALA A 1 93 ? -8.281 -9.203 1.530 1.00 82.88 93 ALA A O 1
ATOM 732 N N . ASN A 1 94 ? -6.863 -7.533 1.010 1.00 87.88 94 ASN A N 1
ATOM 733 C CA . ASN A 1 94 ? -6.654 -7.106 2.392 1.00 87.88 94 ASN A CA 1
ATOM 734 C C . ASN A 1 94 ? -7.946 -6.538 2.978 1.00 87.88 94 ASN A C 1
ATOM 736 O O . ASN A 1 94 ? -8.280 -6.868 4.112 1.00 87.88 94 ASN A O 1
ATOM 740 N N . LYS A 1 95 ? -8.692 -5.734 2.208 1.00 88.12 95 LYS A N 1
ATOM 741 C CA . LYS A 1 95 ? -9.990 -5.190 2.630 1.00 88.12 95 LYS A CA 1
ATOM 742 C C . LYS A 1 95 ? -10.966 -6.303 3.023 1.00 88.12 95 LYS A C 1
ATOM 744 O O . LYS A 1 95 ? -11.445 -6.304 4.153 1.00 88.12 95 LYS A O 1
ATOM 749 N N . ARG A 1 96 ? -11.167 -7.298 2.151 1.00 88.62 96 ARG A N 1
ATOM 750 C CA . ARG A 1 96 ? -12.027 -8.4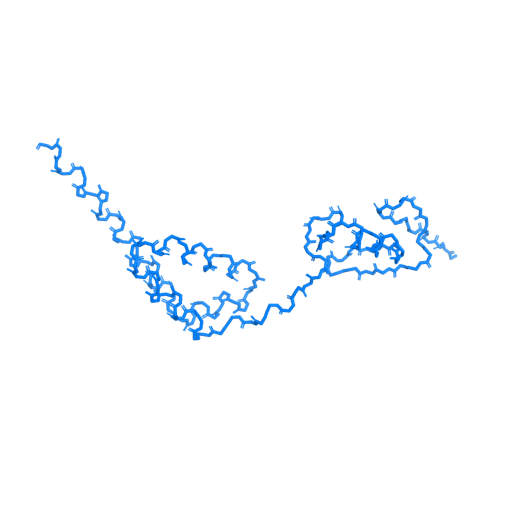61 2.440 1.00 88.62 96 ARG A CA 1
ATOM 751 C C . ARG A 1 96 ? -11.543 -9.244 3.660 1.00 88.62 96 ARG A C 1
ATOM 753 O O . ARG A 1 96 ? -12.345 -9.670 4.487 1.00 88.62 96 ARG A O 1
ATOM 760 N N . CYS A 1 97 ? -10.227 -9.419 3.804 1.00 89.62 97 CYS A N 1
ATOM 761 C CA . CYS A 1 97 ? -9.653 -10.094 4.967 1.00 89.62 97 CYS A CA 1
ATOM 762 C C . CYS A 1 97 ? -9.923 -9.317 6.266 1.00 89.62 97 CYS A C 1
ATOM 764 O O . CYS A 1 97 ? -10.332 -9.913 7.262 1.00 89.62 97 CYS A O 1
ATOM 766 N N . ILE A 1 98 ? -9.759 -7.992 6.239 1.00 91.94 98 ILE A N 1
ATOM 767 C CA . ILE A 1 98 ? -10.027 -7.091 7.364 1.00 91.94 98 ILE A CA 1
ATOM 768 C C . ILE A 1 98 ? -11.505 -7.150 7.769 1.00 91.94 98 ILE A C 1
ATOM 770 O O . ILE A 1 98 ? -11.806 -7.296 8.954 1.00 91.94 98 ILE A O 1
ATOM 774 N N . GLU A 1 99 ? -12.417 -7.102 6.797 1.00 91.25 99 GLU A N 1
ATOM 775 C CA . GLU A 1 99 ? -13.860 -7.250 7.022 1.00 91.25 99 GLU A CA 1
ATOM 776 C C . GLU A 1 99 ? -14.175 -8.612 7.663 1.00 91.25 99 GLU A C 1
ATOM 778 O O . GLU A 1 99 ? -14.770 -8.668 8.736 1.00 91.25 99 GLU A O 1
ATOM 783 N N . SER A 1 100 ? -13.656 -9.710 7.101 1.00 90.50 100 SER A N 1
ATOM 784 C CA . SER A 1 100 ? -13.864 -11.076 7.623 1.00 90.50 100 SER A CA 1
ATOM 785 C C . SER A 1 100 ? -13.275 -11.338 9.022 1.00 90.50 100 SER A C 1
ATOM 787 O O . SER A 1 100 ? -13.538 -12.375 9.645 1.00 90.50 100 SER A O 1
ATOM 789 N N . ALA A 1 101 ? -12.419 -10.432 9.500 1.00 91.94 101 ALA A N 1
ATOM 790 C CA . ALA A 1 101 ? -11.802 -10.485 10.818 1.00 91.94 101 ALA A CA 1
ATOM 791 C C . ALA A 1 101 ? -12.605 -9.731 11.894 1.00 91.94 101 ALA A C 1
ATOM 793 O O . ALA A 1 101 ? -12.193 -9.747 13.052 1.00 91.94 101 ALA A O 1
ATOM 794 N N . GLY A 1 102 ? -13.725 -9.092 11.536 1.00 92.12 102 GLY A N 1
ATOM 795 C CA . GLY A 1 102 ? -14.576 -8.347 12.470 1.00 92.12 102 GLY A CA 1
ATOM 796 C C . GLY A 1 102 ? -14.095 -6.917 12.740 1.00 92.12 102 GLY A C 1
ATOM 797 O O . GLY A 1 102 ? -14.337 -6.347 13.807 1.00 92.12 102 GLY A O 1
ATOM 798 N N . ALA A 1 103 ? -13.327 -6.336 11.812 1.00 93.12 103 ALA A N 1
ATOM 799 C CA . ALA A 1 103 ? -12.806 -4.984 11.988 1.00 93.12 103 ALA A CA 1
ATOM 800 C C . ALA A 1 103 ? -13.902 -3.912 11.897 1.00 93.12 103 ALA A C 1
ATOM 802 O O . ALA A 1 103 ? -13.759 -2.854 12.508 1.00 93.12 103 ALA A O 1
ATOM 803 N N . VAL A 1 104 ? -14.985 -4.168 11.159 1.00 92.69 104 VAL A N 1
ATOM 804 C CA . VAL A 1 104 ? -16.078 -3.205 10.953 1.00 92.69 104 VAL A CA 1
ATOM 805 C C . VAL A 1 104 ? -16.811 -2.945 12.269 1.00 92.69 104 VAL A C 1
ATOM 807 O O . VAL A 1 104 ? -16.967 -1.797 12.681 1.00 92.69 104 VAL A O 1
ATOM 810 N N . GLU A 1 105 ? -17.173 -4.009 12.978 1.00 92.88 105 GLU A N 1
ATOM 811 C CA . GLU A 1 105 ? -17.849 -3.979 14.274 1.00 92.88 105 GLU A CA 1
ATOM 812 C C . GLU A 1 105 ? -16.964 -3.322 15.335 1.00 92.88 105 GLU A C 1
ATOM 814 O O . GLU A 1 105 ? -17.422 -2.499 16.133 1.00 92.88 105 GLU A O 1
ATOM 819 N N . PHE A 1 106 ? -15.665 -3.638 15.315 1.00 93.75 106 PHE A N 1
ATOM 820 C CA . PHE A 1 106 ? -14.695 -3.006 16.199 1.00 93.75 106 PHE A CA 1
ATOM 821 C C . PHE A 1 106 ? -14.631 -1.488 15.977 1.00 93.75 106 PHE A C 1
ATOM 823 O O . PHE A 1 106 ? -14.750 -0.723 16.938 1.00 93.75 106 PHE A O 1
ATOM 830 N N . LEU A 1 107 ? -14.481 -1.046 14.722 1.00 93.00 107 LEU A N 1
ATOM 831 C CA . LEU A 1 107 ? -14.419 0.374 14.371 1.00 93.00 107 LEU A CA 1
ATOM 832 C C . LEU A 1 107 ? -15.723 1.103 14.724 1.00 93.00 107 LEU A C 1
ATOM 834 O O . LEU A 1 107 ? -15.661 2.198 15.283 1.00 93.00 107 LEU A O 1
ATOM 838 N N . ALA A 1 108 ? -16.883 0.484 14.486 1.00 92.56 108 ALA A N 1
ATOM 839 C CA . ALA A 1 108 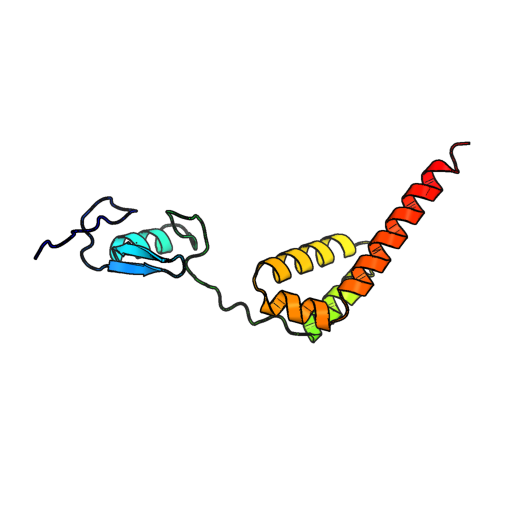? -18.178 1.033 14.886 1.00 92.56 108 ALA A CA 1
ATOM 840 C C . ALA A 1 108 ? -18.246 1.273 16.405 1.00 92.56 108 ALA A C 1
ATOM 842 O O . ALA A 1 108 ? -18.572 2.377 16.842 1.00 92.56 108 ALA A O 1
ATOM 843 N N . SER A 1 109 ? -17.828 0.294 17.218 1.00 92.00 109 SER A N 1
ATOM 844 C CA . SER A 1 109 ? -17.759 0.434 18.683 1.00 92.00 109 SER A CA 1
ATOM 845 C C . SER A 1 109 ? -16.851 1.594 19.121 1.00 92.00 109 SER A C 1
ATOM 847 O O . SER A 1 109 ? -17.172 2.320 20.065 1.00 92.00 109 SER A O 1
ATOM 849 N N . ILE A 1 110 ? -15.721 1.803 18.439 1.00 89.69 110 ILE A N 1
ATOM 850 C CA . ILE A 1 110 ? -14.821 2.927 18.723 1.00 89.69 110 ILE A CA 1
ATOM 851 C C . ILE A 1 110 ? -15.495 4.273 18.433 1.00 89.69 110 ILE A C 1
ATOM 853 O O . ILE A 1 110 ? -15.418 5.181 19.265 1.00 89.69 110 ILE A O 1
ATOM 857 N N . VAL A 1 111 ? -16.177 4.403 17.293 1.00 89.12 111 VAL A N 1
ATOM 858 C CA . VAL A 1 111 ? -16.899 5.630 16.929 1.00 89.12 111 VAL A CA 1
ATOM 859 C C . VAL A 1 111 ? -18.010 5.916 17.942 1.00 89.12 111 VAL A C 1
ATOM 861 O O . VAL A 1 111 ? -18.112 7.038 18.437 1.00 89.12 111 VAL A O 1
ATOM 864 N N . SER A 1 112 ? -18.791 4.912 18.348 1.00 88.88 112 SER A N 1
ATOM 865 C CA . SER A 1 112 ? -19.826 5.076 19.380 1.00 88.88 112 SER A CA 1
ATOM 866 C C . SER A 1 112 ? -19.252 5.546 20.724 1.00 88.88 112 SER A C 1
ATOM 868 O O . SER A 1 112 ? -19.811 6.446 21.352 1.00 88.88 112 SER A O 1
ATOM 870 N N . LYS A 1 113 ? -18.098 5.010 21.149 1.00 79.19 113 LYS A N 1
ATOM 871 C CA . LYS A 1 113 ? -17.400 5.460 22.369 1.00 79.19 113 LYS A CA 1
ATOM 872 C C . LYS A 1 113 ? -16.910 6.906 22.263 1.00 79.19 113 LYS A C 1
ATOM 874 O O . LYS A 1 113 ? -17.033 7.655 23.229 1.00 79.19 113 LYS A O 1
ATOM 879 N N . ALA A 1 114 ? -16.382 7.309 21.107 1.00 74.88 114 ALA A N 1
ATOM 880 C CA . ALA A 1 114 ? -15.919 8.677 20.872 1.00 74.88 114 ALA A CA 1
ATOM 881 C C . ALA A 1 114 ? -17.068 9.705 20.906 1.00 74.88 114 ALA A C 1
ATOM 883 O O . ALA A 1 114 ? -16.906 10.804 21.434 1.00 74.88 114 ALA A O 1
ATOM 884 N N . ASN A 1 115 ? -18.255 9.337 20.417 1.00 70.25 115 ASN A N 1
ATOM 885 C CA . ASN A 1 115 ? -19.443 10.191 20.505 1.00 70.25 115 ASN A CA 1
ATOM 886 C C . ASN A 1 115 ? -19.906 10.392 21.961 1.00 70.25 115 ASN A C 1
ATOM 888 O O . ASN A 1 115 ? -20.282 11.498 22.354 1.00 70.25 115 ASN A O 1
ATOM 892 N N . PHE A 1 116 ? -19.804 9.355 22.799 1.00 60.44 116 PHE A N 1
ATOM 893 C CA . PHE A 1 116 ? -20.144 9.448 24.223 1.00 60.44 116 PHE A CA 1
ATOM 894 C C . PHE A 1 116 ? -19.183 10.346 25.017 1.00 60.44 116 PHE A C 1
ATOM 896 O O . PHE A 1 116 ? -19.616 11.097 25.895 1.00 60.44 116 PHE A O 1
ATOM 903 N N . THR A 1 117 ? -17.881 10.309 24.715 1.00 57.72 117 THR A N 1
ATOM 904 C CA . THR A 1 117 ? -16.893 11.173 25.385 1.00 57.72 117 THR A CA 1
ATOM 905 C C . THR A 1 117 ? -17.038 12.640 24.983 1.00 57.72 117 THR A C 1
ATOM 907 O O . THR A 1 117 ? -16.789 13.521 25.809 1.00 57.72 117 THR A O 1
ATOM 910 N N . HIS A 1 118 ? -17.499 12.919 23.760 1.00 55.66 118 HIS A N 1
ATOM 911 C CA . HIS A 1 118 ? -17.841 14.274 23.327 1.00 55.66 118 HIS A CA 1
ATOM 912 C C . HIS A 1 118 ? -19.116 14.794 24.015 1.00 55.66 118 HIS A C 1
ATOM 914 O O . HIS A 1 118 ? -19.143 15.932 24.476 1.00 55.66 118 HIS A O 1
ATOM 920 N N . SER A 1 119 ? -20.147 13.952 24.164 1.00 54.59 119 SER A N 1
ATOM 921 C CA . SER A 1 119 ? -21.401 14.324 24.839 1.00 54.59 119 SER A CA 1
ATOM 922 C C . SER A 1 119 ? -21.210 14.612 26.338 1.00 54.59 119 SER A C 1
ATOM 924 O O . SER A 1 119 ? -21.695 15.629 26.833 1.00 54.59 119 SER A O 1
ATOM 926 N N . LYS A 1 120 ? -20.406 13.809 27.060 1.00 50.75 120 LYS A N 1
ATOM 927 C CA . LYS A 1 120 ? -20.110 14.070 28.484 1.00 50.75 120 LYS A CA 1
ATOM 928 C C . LYS A 1 120 ? -19.328 15.365 28.731 1.00 50.75 120 LYS A C 1
ATOM 930 O O . LYS A 1 120 ? -19.541 15.991 29.760 1.00 50.75 120 LYS A O 1
ATOM 935 N N . ARG A 1 121 ? -18.462 15.814 27.812 1.00 51.66 121 ARG A N 1
ATOM 936 C CA . ARG A 1 121 ? -17.759 17.107 27.966 1.00 51.66 121 ARG A CA 1
ATOM 937 C C . ARG A 1 121 ? -18.702 18.313 27.938 1.00 51.66 121 ARG A C 1
ATOM 939 O O . ARG A 1 121 ? -18.385 19.318 28.568 1.00 51.66 121 ARG A O 1
ATOM 946 N N . ASN A 1 122 ? -19.847 18.200 27.267 1.00 49.81 122 ASN A N 1
ATOM 947 C CA . ASN A 1 122 ? -20.832 19.278 27.163 1.00 49.81 122 ASN A CA 1
ATOM 948 C C . ASN A 1 122 ? -21.845 19.309 28.322 1.00 49.81 122 ASN A C 1
ATOM 950 O O . ASN A 1 122 ? -22.598 20.269 28.415 1.00 49.81 122 ASN A O 1
ATOM 954 N N . GLN A 1 123 ? -21.860 18.307 29.212 1.00 52.12 123 GLN A N 1
ATOM 955 C CA . GLN A 1 123 ? -22.745 18.276 30.392 1.00 52.12 123 GLN A CA 1
ATOM 956 C C . GLN A 1 123 ? -22.047 18.644 31.715 1.00 52.12 123 GLN A C 1
ATOM 958 O O . GLN A 1 123 ? -22.723 18.808 32.719 1.00 52.12 123 GLN A O 1
ATOM 963 N N . ILE A 1 124 ? -20.716 18.799 31.742 1.00 50.53 124 ILE A N 1
ATOM 964 C CA . ILE A 1 124 ? -19.952 19.172 32.959 1.00 50.53 124 ILE A CA 1
ATOM 965 C C . ILE A 1 124 ? -19.580 20.675 32.941 1.00 50.53 124 ILE A C 1
ATOM 967 O O . ILE A 1 124 ? -18.740 21.134 33.706 1.00 50.53 124 ILE A O 1
ATOM 971 N N . LYS A 1 125 ? -20.170 21.458 32.029 1.00 50.16 125 LYS A N 1
ATOM 972 C CA . LYS A 1 125 ? -20.002 22.922 31.939 1.00 50.16 125 LYS A CA 1
ATOM 973 C C . LYS A 1 125 ? -21.323 23.695 32.100 1.00 50.16 125 LYS A C 1
ATOM 975 O O . LYS A 1 125 ? -21.383 24.848 31.686 1.00 50.16 125 LYS A O 1
ATOM 980 N N . GLY A 1 126 ? -22.360 23.046 32.633 1.00 40.00 126 GLY A N 1
ATOM 981 C CA . GLY A 1 126 ? -23.633 23.675 32.996 1.00 40.00 126 GLY A CA 1
ATOM 982 C C . GLY A 1 126 ? -23.679 23.952 34.485 1.00 40.00 126 GLY A C 1
ATOM 983 O O . GLY A 1 126 ? -23.342 23.006 35.231 1.00 40.00 126 GLY A O 1
#

pLDDT: mean 78.9, std 15.25, range [39.19, 93.75]

Sequence (126 aa):
MFLHFSLCPISLEIMKDPVTVSTGITYDRESIEKWLFSGKNNTCPATKQSVFRRPKIPINKIQIVKLLNDAKSPQLQMKCIGKLRALAAESDANKRCIESAGAVEFLASIVSKANFTHSKRNQIKG

InterPro domains:
  IPR003613 U-box domain [PF04564] (7-52)
  IPR003613 U-box domain [PS51698] (1-74)
  IPR003613 U-box domain [SM00504] (4-65)
  IPR011989 Armadillo-like helical [G3DSA:1.25.10.10] (59-124)
  IPR013083 Zinc finger, RING/FYVE/PHD-type [G3DSA:3.30.40.10] (3-57)
  IPR045185 E3 ubiquitin-protein ligase PUB22/23/24-like [PTHR22849] (7-118)
  IPR045210 PUB protein, U-box domain, plant [cd16664] (7-49)

Radius of gyration: 23.09 Å; chains: 1; bounding box: 45×37×75 Å

Secondary structure (DSSP, 8-state):
-----PBPTTT-SBPSSEEE-TTS-EEEHHHHHHHHHSS---B-TTT-SBSS-----PPPHHHHHHHHHHTTSTTTHHHHHHHHHHHHHH-HHHHHHHHHTTHHHHHHHHHHHHHHHHHHHTTS--

Organism: Vitis vinifera (NCBI:txid29760)